Protein AF-A0A5J4YQ86-F1 (afdb_monomer_lite)

Sequence (100 aa):
MTKYKWSTDSESADKIVVHFRHQHKVLLALLDPDFVAQANKFREGTIPFETTFMLTNTIYEDRLGQEASDSLLESCFGTKVRKEMLAEIVRSGEGIPSPE

Radius of gyration: 13.23 Å; chains: 1; bounding box: 32×26×36 Å

pLDDT: mean 81.37, std 17.61, range [36.72, 94.94]

InterPro domains:
  IPR019783 Ribosome maturation protein SDO1/SBDS, N-terminal [PF01172] (17-94)
  IPR036786 Ribosome maturation protein SBDS, N-terminal domain superfamily [G3DSA:3.30.1250.10] (15-95)
  IPR036786 Ribosome maturation protein SBDS, N-terminal domain superfamily [SSF89895] (14-94)

Foldseek 3Di:
DDDDDPDPDDPPAQWWWWWDDFPPFTKIFTFDPVCVVVLVCVLVVNDPDDPNRGPDLFIARDPVRHTDDQVRQCVRQVDSPSSSSVSCSSNRTDTDGDDD

Organism: Porphyridium purpureum (NCBI:txid35688)

Secondary structure (DSSP, 8-state):
----------S--S-EEEEEEETTEEEEEEE-GGGHHHHHHHHTTSS---GGGBS-S--BSSTT-PBPPHHHHHHHHS---HHHHHHHHHHHSEEEEPP-

Structure (mmCIF, N/CA/C/O backbone):
data_AF-A0A5J4YQ86-F1
#
_entry.id   AF-A0A5J4YQ86-F1
#
loop_
_atom_site.group_PDB
_atom_site.id
_atom_site.type_symbol
_atom_site.label_atom_id
_atom_site.label_alt_id
_atom_site.label_comp_id
_atom_site.label_asym_id
_atom_site.label_entity_id
_atom_site.label_seq_id
_atom_site.pdbx_PDB_ins_code
_atom_site.Cartn_x
_atom_site.Cartn_y
_atom_site.Cartn_z
_atom_site.occupancy
_atom_site.B_iso_or_equiv
_atom_site.auth_seq_id
_atom_site.auth_comp_id
_atom_site.auth_asym_id
_atom_site.auth_atom_id
_atom_site.pdbx_PDB_model_num
ATOM 1 N N . MET A 1 1 ? -5.729 16.396 -22.260 1.00 38.16 1 MET A N 1
ATOM 2 C CA . MET A 1 1 ? -5.705 15.566 -21.037 1.00 38.16 1 MET A CA 1
ATOM 3 C C . MET A 1 1 ? -4.401 14.799 -21.028 1.00 38.16 1 MET A C 1
ATOM 5 O O . MET A 1 1 ? -4.258 13.837 -21.774 1.00 38.16 1 MET A O 1
ATOM 9 N N . THR A 1 2 ? -3.418 15.282 -20.281 1.00 36.72 2 THR A N 1
ATOM 10 C CA . THR A 1 2 ? -2.097 14.653 -20.226 1.00 36.72 2 THR A CA 1
ATOM 11 C C . THR A 1 2 ? -2.191 13.449 -19.293 1.00 36.72 2 THR A C 1
ATOM 13 O O . THR A 1 2 ? -2.343 13.610 -18.086 1.00 36.72 2 THR A O 1
ATOM 16 N N . LYS A 1 3 ? -2.191 12.237 -19.860 1.00 41.78 3 LYS A N 1
ATOM 17 C CA . LYS A 1 3 ? -2.061 10.992 -19.097 1.00 41.78 3 LYS A CA 1
ATOM 18 C C . LYS A 1 3 ? -0.606 10.889 -18.643 1.00 41.78 3 LYS A C 1
ATOM 20 O O . LYS A 1 3 ? 0.269 10.688 -19.482 1.00 41.78 3 LYS A O 1
ATOM 25 N N . TYR A 1 4 ? -0.345 11.046 -17.350 1.00 46.25 4 TYR A N 1
ATOM 26 C CA . TYR A 1 4 ? 0.972 10.752 -16.792 1.00 46.25 4 TYR A CA 1
ATOM 27 C C . TYR A 1 4 ? 1.196 9.231 -16.855 1.00 46.25 4 TYR A C 1
ATOM 29 O O . TYR A 1 4 ? 0.524 8.466 -16.168 1.00 46.25 4 TYR A O 1
ATOM 37 N N . LYS A 1 5 ? 2.091 8.794 -17.751 1.00 42.06 5 LYS A N 1
ATOM 38 C CA . LYS A 1 5 ? 2.664 7.440 -17.768 1.00 42.06 5 LYS A CA 1
ATOM 39 C C . LYS A 1 5 ? 3.728 7.373 -16.673 1.00 42.06 5 LYS A C 1
ATOM 41 O O . LYS A 1 5 ? 4.513 8.307 -16.550 1.00 42.06 5 LYS A O 1
ATOM 46 N N . TRP A 1 6 ? 3.759 6.288 -15.903 1.00 55.66 6 TRP A N 1
ATOM 47 C CA . TRP A 1 6 ? 4.868 6.012 -14.989 1.00 55.66 6 TRP A CA 1
ATOM 48 C C . TRP A 1 6 ? 6.109 5.771 -15.861 1.00 55.66 6 TRP A C 1
ATOM 50 O O . TRP A 1 6 ? 6.138 4.807 -16.624 1.00 55.66 6 TRP A O 1
ATOM 60 N N . SER A 1 7 ? 7.057 6.710 -15.861 1.00 43.62 7 SER A N 1
ATOM 61 C CA . SER A 1 7 ? 8.276 6.628 -16.671 1.00 43.62 7 SER A CA 1
ATOM 62 C C . SER A 1 7 ? 9.262 5.667 -16.016 1.00 43.62 7 SER A C 1
ATOM 64 O O . SER A 1 7 ? 9.696 5.890 -14.891 1.00 43.62 7 SER A O 1
ATOM 66 N N . THR A 1 8 ? 9.616 4.609 -16.736 1.00 53.38 8 THR A N 1
ATOM 67 C CA . THR A 1 8 ? 10.561 3.551 -16.351 1.00 53.38 8 THR A CA 1
ATOM 68 C C . THR A 1 8 ? 12.034 3.967 -16.519 1.00 53.38 8 THR A C 1
ATOM 70 O O . THR A 1 8 ? 12.845 3.152 -16.938 1.00 53.38 8 THR A O 1
ATOM 73 N N . ASP A 1 9 ? 12.388 5.229 -16.258 1.00 47.97 9 ASP A N 1
ATOM 74 C CA . ASP A 1 9 ? 13.699 5.794 -16.639 1.00 47.97 9 ASP A CA 1
ATOM 75 C C . ASP A 1 9 ? 14.403 6.492 -15.460 1.00 47.97 9 ASP A C 1
ATOM 77 O O . ASP A 1 9 ? 14.689 7.687 -15.467 1.00 47.97 9 ASP A O 1
ATOM 81 N N . SER A 1 10 ? 14.641 5.754 -14.377 1.00 38.72 10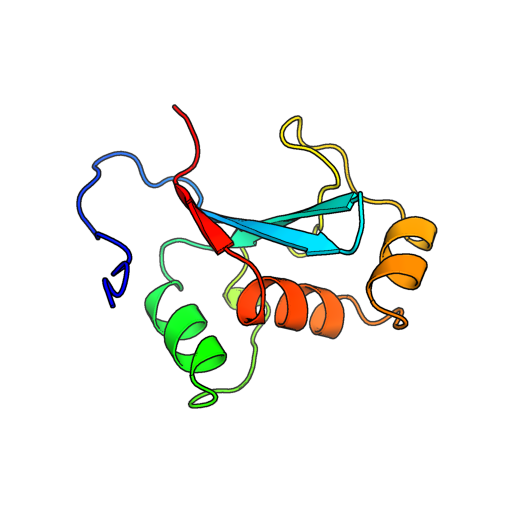 SER A N 1
ATOM 82 C CA . SER A 1 10 ? 15.575 6.198 -13.339 1.00 38.72 10 SER A CA 1
ATOM 83 C C . SER A 1 10 ? 16.338 5.014 -12.772 1.00 38.72 10 SER A C 1
ATOM 85 O O . SER A 1 10 ? 15.767 4.140 -12.121 1.00 38.72 10 SER A O 1
ATOM 87 N N . GLU A 1 11 ? 17.647 5.022 -13.026 1.00 41.06 11 GLU A N 1
ATOM 88 C CA . GLU A 1 11 ? 18.694 4.268 -12.333 1.00 41.06 11 GLU A CA 1
ATOM 89 C C . GLU A 1 11 ? 18.760 4.672 -10.844 1.00 41.06 11 GLU A C 1
ATOM 91 O O . GLU A 1 11 ? 19.743 5.247 -10.392 1.00 41.06 11 GLU A O 1
ATOM 96 N N . SER A 1 12 ? 17.674 4.439 -10.099 1.00 42.78 12 SER A N 1
ATOM 97 C CA . SER A 1 12 ? 17.537 4.528 -8.634 1.00 42.78 12 SER A CA 1
ATOM 98 C C . SER A 1 12 ? 16.111 4.095 -8.270 1.00 42.78 12 SER A C 1
ATOM 100 O O . SER A 1 12 ? 15.211 4.920 -8.126 1.00 42.78 12 SER A O 1
ATOM 102 N N . ALA A 1 13 ? 15.853 2.788 -8.206 1.00 42.53 13 ALA A N 1
ATOM 103 C CA . ALA A 1 13 ? 14.506 2.248 -8.007 1.00 42.53 13 ALA A CA 1
ATOM 104 C C . ALA A 1 13 ? 14.471 1.237 -6.859 1.00 42.53 13 ALA A C 1
ATOM 106 O O . ALA A 1 13 ? 14.050 0.103 -7.046 1.00 42.53 13 ALA A O 1
ATOM 107 N N . ASP A 1 14 ? 14.915 1.624 -5.662 1.00 60.62 14 ASP A N 1
ATOM 108 C CA . ASP A 1 14 ? 14.870 0.685 -4.539 1.00 60.62 14 ASP A CA 1
ATOM 109 C C . ASP A 1 14 ? 13.435 0.436 -4.044 1.00 60.62 14 ASP A C 1
ATOM 111 O O . ASP A 1 14 ? 13.132 -0.675 -3.615 1.00 60.62 14 ASP A O 1
ATOM 115 N N . LYS A 1 15 ? 12.522 1.427 -4.091 1.00 65.06 15 LYS A N 1
ATOM 116 C CA . LYS A 1 15 ? 11.133 1.296 -3.588 1.00 65.06 15 LYS A CA 1
ATOM 117 C C . LYS A 1 15 ? 10.175 2.248 -4.309 1.00 65.06 15 LYS A C 1
ATOM 119 O O . LYS A 1 15 ? 10.482 3.431 -4.451 1.00 65.06 15 LYS A O 1
ATOM 124 N N . ILE A 1 16 ? 8.985 1.778 -4.701 1.00 74.94 16 ILE A N 1
ATOM 125 C CA . ILE A 1 16 ? 7.899 2.672 -5.139 1.00 74.94 16 ILE A CA 1
ATOM 126 C C . ILE A 1 16 ? 7.002 2.976 -3.944 1.00 74.94 16 ILE A C 1
ATOM 128 O O . ILE A 1 16 ? 6.397 2.075 -3.365 1.00 74.94 16 ILE A O 1
ATOM 132 N N . VAL A 1 17 ? 6.887 4.252 -3.578 1.00 80.94 17 VAL A N 1
ATOM 133 C CA . VAL A 1 17 ? 6.010 4.669 -2.481 1.00 80.94 17 VAL A CA 1
ATOM 134 C C . VAL A 1 17 ? 4.644 5.014 -3.057 1.00 80.94 17 VAL A C 1
ATOM 136 O O . VAL A 1 17 ? 4.508 5.920 -3.877 1.00 80.94 17 VAL A O 1
ATOM 139 N N . VAL A 1 18 ? 3.611 4.302 -2.621 1.00 85.50 18 VAL A N 1
ATOM 140 C CA . VAL A 1 18 ? 2.232 4.574 -3.024 1.00 85.50 18 VAL A CA 1
ATOM 141 C C . VAL A 1 18 ? 1.574 5.459 -1.975 1.00 85.50 18 VAL A C 1
ATOM 143 O O . VAL A 1 18 ? 1.382 5.047 -0.834 1.00 85.50 18 VAL A O 1
ATOM 146 N N . HIS A 1 19 ? 1.240 6.685 -2.368 1.00 88.44 19 HIS A 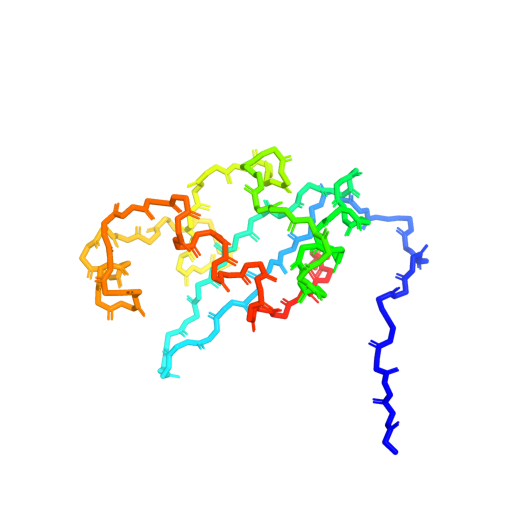N 1
ATOM 147 C CA . HIS A 1 19 ? 0.560 7.678 -1.548 1.00 88.44 19 HIS A CA 1
ATOM 148 C C . HIS A 1 19 ? -0.957 7.528 -1.657 1.00 88.44 19 HIS A C 1
ATOM 150 O O . HIS A 1 19 ? -1.543 7.819 -2.697 1.00 88.44 19 HIS A O 1
ATOM 156 N N . PHE A 1 20 ? -1.613 7.172 -0.562 1.00 90.00 20 PHE A N 1
ATOM 157 C CA . PHE A 1 20 ? -3.064 7.212 -0.436 1.00 90.00 20 PHE A CA 1
ATOM 158 C C . PHE A 1 20 ? -3.480 8.422 0.399 1.00 90.00 20 PHE A C 1
ATOM 160 O O . PHE A 1 20 ? -3.059 8.576 1.546 1.00 90.00 20 PHE A O 1
ATOM 167 N N . ARG A 1 21 ? -4.302 9.305 -0.173 1.00 86.69 21 ARG A N 1
ATOM 168 C CA . ARG A 1 21 ? -4.865 10.451 0.549 1.00 86.69 21 ARG A CA 1
ATOM 169 C C . ARG A 1 21 ? -6.307 10.163 0.924 1.00 86.69 21 ARG A C 1
ATOM 171 O O . ARG A 1 21 ? -7.139 9.947 0.049 1.00 86.69 21 ARG A O 1
ATOM 178 N N . HIS A 1 22 ? -6.602 10.243 2.215 1.00 85.81 22 HIS A N 1
ATOM 179 C CA . HIS A 1 22 ? -7.960 10.175 2.733 1.00 85.81 22 HIS A CA 1
ATOM 180 C C . HIS A 1 22 ? -8.215 11.397 3.614 1.00 85.81 22 HIS A C 1
ATOM 182 O O . HIS A 1 22 ? -7.615 11.543 4.679 1.00 85.81 22 HIS A O 1
ATOM 188 N N . GLN A 1 23 ? -9.092 12.297 3.161 1.00 84.25 23 GLN A N 1
ATOM 189 C CA . GLN A 1 23 ? -9.356 13.583 3.819 1.00 84.25 23 GLN A CA 1
ATOM 190 C C . GLN A 1 23 ? -8.055 14.390 4.045 1.00 84.25 23 GLN A C 1
ATOM 192 O O . GLN A 1 23 ? -7.400 14.785 3.083 1.00 84.25 23 GLN A O 1
ATOM 197 N N . HIS A 1 24 ? -7.670 14.620 5.305 1.00 83.06 24 HIS A N 1
ATOM 198 C CA . HIS A 1 24 ? -6.454 15.337 5.711 1.00 83.06 24 HIS A CA 1
ATOM 199 C C . HIS A 1 24 ? -5.297 14.403 6.106 1.00 83.06 24 HIS A C 1
ATOM 201 O O . HIS A 1 24 ? -4.317 14.856 6.696 1.00 83.06 24 HIS A O 1
ATOM 207 N N . LYS A 1 25 ? -5.409 13.099 5.828 1.00 87.00 25 LYS A N 1
ATOM 208 C CA . LYS A 1 25 ? -4.403 12.088 6.164 1.00 87.00 25 LYS A CA 1
ATOM 209 C C . LYS A 1 25 ? -3.750 11.528 4.906 1.00 87.00 25 LYS A C 1
ATOM 211 O O . LYS A 1 25 ? -4.394 11.367 3.867 1.00 87.00 25 LYS A O 1
ATOM 216 N N . VAL A 1 26 ? -2.460 11.239 5.025 1.00 88.69 26 VAL A N 1
ATOM 217 C CA . VAL A 1 26 ? -1.667 10.557 4.004 1.00 88.69 26 VAL A CA 1
ATOM 218 C C . VAL A 1 26 ? -1.244 9.222 4.593 1.00 88.69 26 VAL A C 1
ATOM 220 O O . VAL A 1 26 ? -0.771 9.175 5.721 1.00 88.69 26 VAL A O 1
ATOM 223 N N . LEU A 1 27 ? -1.447 8.155 3.836 1.00 92.88 27 LEU A N 1
ATOM 224 C CA . LEU A 1 27 ? -0.984 6.816 4.157 1.00 92.88 27 LEU A CA 1
ATOM 225 C C . LEU A 1 27 ? -0.082 6.337 3.030 1.00 92.88 27 LEU A C 1
ATOM 227 O O . LEU A 1 27 ? -0.337 6.626 1.860 1.00 92.88 27 LEU A O 1
ATOM 231 N N . LEU A 1 28 ? 0.972 5.620 3.386 1.00 91.62 28 LEU A N 1
ATOM 232 C CA . LEU A 1 28 ? 2.002 5.168 2.469 1.00 91.62 28 LEU A CA 1
ATOM 233 C C . LEU A 1 28 ? 2.100 3.653 2.504 1.00 91.62 28 LEU A C 1
ATOM 235 O O . LEU A 1 28 ? 2.045 3.042 3.570 1.00 91.62 28 LEU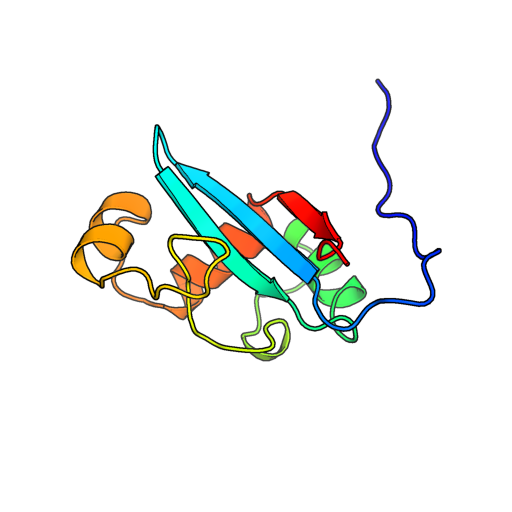 A O 1
ATOM 239 N N . ALA A 1 29 ? 2.320 3.056 1.341 1.00 92.38 29 ALA A N 1
ATOM 240 C CA . ALA A 1 29 ? 2.721 1.664 1.252 1.00 92.38 29 ALA A CA 1
ATOM 241 C C . ALA A 1 29 ? 3.882 1.500 0.272 1.00 92.38 29 ALA A C 1
ATOM 243 O O . ALA A 1 29 ? 4.043 2.290 -0.660 1.00 92.38 29 ALA A O 1
ATOM 244 N N . LEU A 1 30 ? 4.703 0.482 0.513 1.00 90.19 30 LEU A N 1
ATOM 245 C CA . LEU A 1 30 ? 5.908 0.218 -0.263 1.00 90.19 30 LEU A CA 1
ATOM 246 C C . LEU A 1 30 ? 5.613 -0.870 -1.287 1.00 90.19 30 LEU A C 1
ATOM 248 O O . LEU A 1 30 ? 5.444 -2.034 -0.932 1.00 90.19 30 LEU A O 1
ATOM 252 N N . LEU A 1 31 ? 5.525 -0.469 -2.547 1.00 89.38 31 LEU A N 1
ATOM 253 C CA . LEU A 1 31 ? 5.341 -1.357 -3.681 1.00 89.38 31 LEU A CA 1
ATOM 254 C C . LEU A 1 31 ? 6.703 -1.884 -4.145 1.00 89.38 31 LEU A C 1
ATOM 256 O O . LEU A 1 31 ? 7.677 -1.129 -4.243 1.00 89.38 31 LEU A O 1
ATOM 260 N N . ASP A 1 32 ? 6.740 -3.179 -4.428 1.00 88.44 32 ASP A N 1
ATOM 261 C CA . ASP A 1 32 ? 7.901 -3.866 -4.969 1.00 88.44 32 ASP A CA 1
ATOM 262 C C . ASP A 1 32 ? 8.112 -3.465 -6.443 1.00 88.44 32 ASP A C 1
ATOM 264 O O . ASP A 1 32 ? 7.175 -3.589 -7.249 1.00 88.44 32 ASP A O 1
ATOM 268 N N . PRO A 1 33 ? 9.303 -2.949 -6.809 1.00 84.81 33 PRO A N 1
ATOM 269 C CA . PRO A 1 33 ? 9.605 -2.539 -8.178 1.00 84.81 33 PRO A CA 1
ATOM 270 C C . PRO A 1 33 ? 9.448 -3.680 -9.200 1.00 84.81 33 PRO A C 1
ATOM 272 O O . PRO A 1 33 ? 9.043 -3.418 -10.337 1.00 84.81 33 PRO A O 1
ATOM 275 N N . ASP A 1 34 ? 9.656 -4.940 -8.806 1.00 87.88 34 ASP A N 1
ATOM 276 C CA . ASP A 1 34 ? 9.517 -6.097 -9.700 1.00 87.88 34 ASP A CA 1
ATOM 277 C C . ASP A 1 34 ? 8.046 -6.406 -10.031 1.00 87.88 34 ASP A C 1
ATOM 279 O O . ASP A 1 34 ? 7.722 -7.010 -11.061 1.00 87.88 34 ASP A O 1
ATOM 283 N N . PHE A 1 35 ? 7.114 -5.941 -9.194 1.00 89.31 35 PHE A N 1
ATOM 284 C CA . PHE A 1 35 ? 5.682 -6.209 -9.327 1.00 89.31 35 PHE A CA 1
ATOM 285 C C . PHE A 1 35 ? 4.876 -5.023 -9.866 1.00 89.31 35 PHE A C 1
ATOM 287 O O . PHE A 1 35 ? 3.653 -5.111 -9.986 1.00 89.31 35 PHE A O 1
ATOM 294 N N . VAL A 1 36 ? 5.522 -3.937 -10.294 1.00 86.38 36 VAL A N 1
ATOM 295 C CA . VAL A 1 36 ? 4.856 -2.716 -10.793 1.00 86.38 36 VAL A CA 1
ATOM 296 C C . VAL A 1 36 ? 3.926 -2.987 -11.971 1.00 86.38 36 VAL A C 1
ATOM 298 O O . VAL A 1 36 ? 2.806 -2.476 -12.025 1.00 86.38 36 VAL A O 1
ATOM 301 N N . ALA A 1 37 ? 4.348 -3.832 -12.913 1.00 87.81 37 ALA A N 1
ATOM 302 C CA . ALA A 1 37 ? 3.511 -4.215 -14.047 1.00 87.81 37 ALA A CA 1
ATOM 303 C C . ALA A 1 37 ? 2.242 -4.962 -13.600 1.00 87.81 37 ALA A C 1
ATOM 305 O O . ALA A 1 37 ? 1.176 -4.784 -14.190 1.00 87.81 37 ALA A O 1
ATOM 306 N N . GLN A 1 38 ? 2.340 -5.782 -12.551 1.00 89.69 38 GLN A N 1
ATOM 307 C CA . GLN A 1 38 ? 1.205 -6.512 -11.986 1.00 89.69 38 GLN A CA 1
ATOM 308 C C . GLN A 1 38 ? 0.299 -5.575 -11.179 1.00 89.69 38 GLN A C 1
ATOM 310 O O . GLN A 1 38 ? -0.912 -5.578 -11.384 1.00 89.69 38 GLN A O 1
ATOM 315 N N . ALA A 1 39 ? 0.872 -4.685 -10.367 1.00 89.50 39 ALA A N 1
ATOM 316 C CA . ALA A 1 39 ? 0.134 -3.648 -9.654 1.00 89.50 39 ALA A CA 1
ATOM 317 C C . ALA A 1 39 ? -0.675 -2.758 -10.613 1.00 89.50 39 ALA A C 1
ATOM 319 O O . ALA A 1 39 ? -1.849 -2.495 -10.365 1.00 89.50 39 ALA A O 1
ATOM 320 N N . ASN A 1 40 ? -0.101 -2.377 -11.759 1.00 88.25 40 ASN A N 1
ATOM 321 C CA . ASN A 1 40 ? -0.820 -1.648 -12.809 1.00 88.25 40 ASN A CA 1
ATOM 322 C C . ASN A 1 40 ? -1.980 -2.465 -13.402 1.00 88.25 40 ASN A C 1
ATOM 324 O O . ASN A 1 40 ? -3.091 -1.952 -13.506 1.00 88.25 40 ASN A O 1
ATOM 328 N N . LYS A 1 41 ? -1.775 -3.755 -13.703 1.00 91.44 41 LYS A N 1
ATOM 329 C CA . LYS A 1 41 ? -2.865 -4.647 -14.146 1.00 91.44 41 LYS A CA 1
ATOM 330 C C . LYS A 1 41 ? -3.972 -4.778 -13.098 1.00 91.44 41 LYS A C 1
ATOM 332 O O . LYS A 1 41 ? -5.144 -4.855 -13.458 1.00 91.44 41 LYS A O 1
ATOM 337 N N . PHE A 1 42 ? -3.626 -4.801 -11.812 1.00 92.88 42 PHE A N 1
ATOM 338 C CA . PHE A 1 42 ? -4.603 -4.816 -10.725 1.00 92.88 42 PHE A CA 1
ATOM 339 C C . PHE A 1 42 ? -5.397 -3.503 -10.663 1.00 92.88 42 PHE A C 1
ATOM 341 O O . PHE A 1 42 ? -6.620 -3.538 -10.535 1.00 92.88 42 PHE A O 1
ATOM 348 N N . ARG A 1 43 ? -4.736 -2.347 -10.823 1.00 88.19 43 ARG A N 1
ATOM 349 C CA . ARG A 1 43 ? -5.406 -1.034 -10.904 1.00 88.19 43 ARG A CA 1
ATOM 350 C C . ARG A 1 43 ? -6.406 -0.960 -12.054 1.00 88.19 43 ARG A C 1
ATOM 352 O O . ARG A 1 43 ? -7.463 -0.360 -11.902 1.00 88.19 43 ARG A O 1
ATOM 359 N N . GLU A 1 44 ? -6.082 -1.587 -13.180 1.00 90.44 44 GLU A N 1
ATOM 360 C CA . GLU A 1 44 ? -6.964 -1.698 -14.348 1.00 90.44 44 GLU A CA 1
ATOM 361 C C . GLU A 1 44 ? -8.118 -2.701 -14.151 1.00 90.44 44 GLU A C 1
ATOM 363 O O . GLU A 1 44 ? -9.016 -2.770 -14.986 1.00 90.44 44 GLU A O 1
ATOM 368 N N . GLY A 1 45 ? -8.123 -3.470 -13.054 1.00 91.44 45 GLY A N 1
ATOM 369 C CA . GLY A 1 45 ? -9.119 -4.511 -12.784 1.00 91.44 45 GLY A CA 1
ATOM 370 C C . GLY A 1 45 ? -8.891 -5.811 -13.561 1.00 91.44 45 GLY A C 1
ATOM 371 O O . GLY A 1 45 ? -9.780 -6.657 -13.610 1.00 91.44 45 GLY A O 1
ATOM 372 N N . THR A 1 46 ? -7.711 -5.983 -14.161 1.00 93.31 46 THR A N 1
ATOM 373 C CA . THR A 1 46 ? -7.372 -7.124 -15.025 1.00 93.31 46 THR A CA 1
ATOM 374 C C . THR A 1 46 ? -6.949 -8.360 -14.228 1.00 93.31 46 THR A C 1
ATOM 376 O O . THR A 1 46 ? -7.161 -9.486 -14.674 1.00 93.31 46 THR A O 1
ATOM 379 N N . ILE A 1 47 ? -6.341 -8.168 -13.053 1.00 93.50 47 ILE A N 1
ATOM 380 C CA . ILE A 1 47 ? -5.905 -9.249 -12.154 1.00 93.50 47 ILE A CA 1
ATOM 381 C C . ILE A 1 47 ? -6.330 -8.953 -10.706 1.00 93.50 47 ILE A C 1
ATOM 383 O O . ILE A 1 47 ? -6.536 -7.784 -10.370 1.00 93.50 47 ILE A O 1
ATOM 387 N N . PRO A 1 48 ? -6.473 -9.969 -9.834 1.00 94.00 48 PRO A N 1
ATOM 388 C CA . PRO A 1 48 ? -6.738 -9.748 -8.413 1.00 94.00 48 PRO A CA 1
ATOM 389 C C . PRO A 1 48 ? -5.532 -9.134 -7.682 1.00 94.00 48 PRO A C 1
ATOM 391 O O . PRO A 1 48 ? -4.397 -9.210 -8.145 1.00 94.00 48 PRO A O 1
ATOM 394 N N . PHE A 1 49 ? -5.784 -8.546 -6.508 1.00 92.88 49 PHE A N 1
ATOM 395 C CA . PHE A 1 49 ? -4.718 -8.050 -5.636 1.00 92.88 49 PHE A CA 1
ATOM 396 C C . PHE A 1 49 ? -3.973 -9.196 -4.948 1.00 92.88 49 PHE A C 1
ATOM 398 O O . PHE A 1 49 ? -4.593 -10.045 -4.288 1.00 92.88 49 PHE A O 1
ATOM 405 N N . GLU A 1 50 ? -2.646 -9.135 -4.994 1.00 92.81 50 GLU A N 1
ATOM 406 C CA . GLU A 1 50 ? -1.756 -10.009 -4.241 1.00 92.81 50 GLU A CA 1
ATOM 407 C C . GLU A 1 50 ? -0.829 -9.189 -3.344 1.00 92.81 50 GLU A C 1
ATOM 409 O O . GLU A 1 50 ? -0.318 -8.141 -3.728 1.00 92.81 50 GLU A O 1
ATOM 414 N N . THR A 1 51 ? -0.597 -9.672 -2.123 1.00 88.12 51 THR A N 1
ATOM 415 C CA . THR A 1 51 ? 0.298 -9.001 -1.165 1.00 88.12 51 THR A CA 1
ATOM 416 C C . THR A 1 51 ? 1.760 -9.051 -1.602 1.00 88.12 51 THR A C 1
ATOM 418 O O . THR A 1 51 ? 2.546 -8.244 -1.130 1.00 88.12 51 THR A O 1
ATOM 421 N N . THR A 1 52 ? 2.112 -9.954 -2.525 1.00 89.81 52 THR A N 1
ATOM 422 C CA . THR A 1 52 ? 3.433 -10.030 -3.174 1.00 89.81 52 THR A CA 1
ATOM 423 C C . THR A 1 52 ? 3.771 -8.781 -3.978 1.00 89.81 52 THR A C 1
ATOM 425 O O . THR A 1 52 ? 4.934 -8.557 -4.273 1.00 89.81 52 THR A O 1
ATOM 428 N N . PHE A 1 53 ? 2.782 -7.942 -4.306 1.00 89.12 53 PHE A N 1
ATOM 429 C CA . PHE A 1 53 ? 3.043 -6.653 -4.943 1.00 89.12 53 PHE A CA 1
ATOM 430 C C . PHE A 1 53 ? 3.770 -5.685 -4.007 1.00 89.12 53 PHE A C 1
ATOM 432 O O . PHE A 1 53 ? 4.363 -4.718 -4.472 1.00 89.12 53 PHE A O 1
ATOM 439 N N . MET A 1 54 ? 3.689 -5.910 -2.695 1.00 89.94 54 MET A N 1
ATOM 440 C CA . MET A 1 54 ? 4.223 -5.016 -1.680 1.00 89.94 54 MET A CA 1
ATOM 441 C C . MET A 1 54 ? 5.546 -5.555 -1.141 1.00 89.94 54 MET A C 1
ATOM 443 O O . MET A 1 54 ? 5.656 -6.742 -0.844 1.00 89.94 54 MET A O 1
ATOM 447 N N . LEU A 1 55 ? 6.511 -4.666 -0.906 1.00 88.81 55 LEU A N 1
ATOM 448 C CA . LEU A 1 55 ? 7.742 -5.007 -0.183 1.00 88.81 55 LEU A CA 1
ATOM 449 C C . LEU A 1 55 ? 7.445 -5.386 1.270 1.00 88.81 55 LEU A C 1
ATOM 451 O O . LEU A 1 55 ? 8.109 -6.240 1.854 1.00 88.81 55 LEU A O 1
ATOM 455 N N . THR A 1 56 ? 6.452 -4.727 1.870 1.00 89.19 56 THR A N 1
ATOM 456 C CA . THR A 1 56 ? 5.993 -4.997 3.233 1.00 89.19 56 THR A CA 1
ATOM 457 C C . THR A 1 56 ? 4.470 -4.923 3.307 1.00 89.19 56 THR A C 1
ATOM 459 O O . THR A 1 56 ? 3.825 -4.179 2.571 1.00 89.19 56 THR A O 1
ATOM 462 N N . ASN A 1 57 ? 3.875 -5.654 4.254 1.00 91.06 57 ASN A N 1
ATOM 463 C CA . ASN A 1 57 ? 2.442 -5.539 4.570 1.00 91.06 57 ASN A CA 1
ATOM 464 C C . ASN A 1 57 ? 2.136 -4.364 5.526 1.00 91.06 57 ASN A C 1
ATOM 466 O O . ASN A 1 57 ? 1.043 -4.273 6.102 1.00 91.06 57 ASN A O 1
ATOM 470 N N . THR A 1 58 ? 3.113 -3.482 5.728 1.00 91.81 58 THR A N 1
ATOM 471 C CA . THR A 1 58 ? 3.038 -2.348 6.643 1.00 91.81 58 THR A CA 1
ATOM 472 C C . THR A 1 58 ? 2.515 -1.125 5.901 1.00 91.81 58 THR A C 1
ATOM 474 O O . THR A 1 58 ? 2.902 -0.853 4.766 1.00 91.81 58 THR A O 1
ATOM 477 N N . ILE A 1 59 ? 1.619 -0.391 6.556 1.00 93.50 59 ILE A N 1
ATOM 478 C CA . ILE A 1 59 ? 1.120 0.896 6.078 1.00 93.50 59 ILE A CA 1
ATOM 479 C C . ILE A 1 59 ? 1.722 1.952 6.991 1.00 93.50 59 ILE A C 1
ATOM 481 O O . ILE A 1 59 ? 1.624 1.834 8.212 1.00 93.50 59 ILE A O 1
ATOM 485 N N . TYR A 1 60 ? 2.343 2.962 6.403 1.00 92.81 60 TYR A N 1
ATOM 486 C CA . TYR A 1 60 ? 2.998 4.042 7.126 1.00 92.81 60 TYR A CA 1
ATOM 487 C C . TYR A 1 60 ? 2.123 5.296 7.096 1.00 92.81 60 TYR A C 1
ATOM 489 O O . TYR A 1 60 ? 1.414 5.533 6.119 1.00 92.81 60 TYR A O 1
ATOM 497 N N . GLU A 1 61 ? 2.139 6.094 8.158 1.00 90.69 61 GLU A N 1
ATOM 498 C CA . GLU A 1 61 ? 1.434 7.383 8.210 1.00 90.69 61 GLU A CA 1
ATOM 499 C C . GLU A 1 61 ? 2.307 8.563 7.767 1.00 90.69 61 GLU A C 1
ATOM 501 O O . GLU A 1 61 ? 1.796 9.642 7.462 1.00 90.69 61 GLU A O 1
ATOM 506 N N . ASP A 1 62 ? 3.622 8.355 7.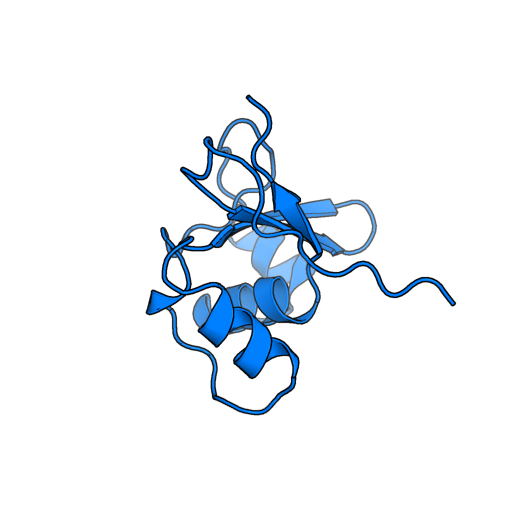677 1.00 84.31 62 ASP A N 1
ATOM 507 C CA . ASP A 1 62 ? 4.564 9.363 7.219 1.00 84.31 62 ASP A CA 1
ATOM 508 C C . ASP A 1 62 ? 5.737 8.774 6.422 1.00 84.31 62 ASP A C 1
ATOM 510 O O . ASP A 1 62 ? 5.927 7.561 6.311 1.00 84.31 62 ASP A O 1
ATOM 514 N N . ARG A 1 63 ? 6.544 9.673 5.850 1.00 77.31 63 ARG A N 1
ATOM 515 C CA . ARG A 1 63 ? 7.750 9.327 5.083 1.00 77.31 63 ARG A CA 1
ATOM 516 C C . ARG A 1 63 ? 8.963 9.002 5.958 1.00 77.31 63 ARG A C 1
ATOM 518 O O . ARG A 1 63 ? 9.988 8.609 5.416 1.00 77.31 63 ARG A O 1
ATOM 525 N N . LEU A 1 64 ? 8.867 9.182 7.275 1.00 78.94 64 LEU A N 1
ATOM 526 C CA . LEU A 1 64 ? 9.927 8.836 8.225 1.00 78.94 64 LEU A CA 1
ATOM 527 C C . LEU A 1 64 ? 9.877 7.348 8.604 1.00 78.94 64 LEU A C 1
ATOM 529 O O . LEU A 1 64 ? 10.753 6.869 9.322 1.00 78.94 64 LEU A O 1
ATOM 533 N N . GLY A 1 65 ? 8.884 6.613 8.093 1.00 83.06 65 GLY A N 1
ATOM 534 C CA . GLY A 1 65 ? 8.692 5.194 8.367 1.00 83.06 65 GLY A CA 1
ATOM 535 C C . GLY A 1 65 ? 7.843 4.941 9.609 1.00 83.06 65 GLY A C 1
ATOM 536 O O . GLY A 1 65 ? 7.872 3.830 10.135 1.00 83.06 65 GLY A O 1
ATOM 537 N N . GLN A 1 66 ? 7.083 5.935 10.079 1.00 89.94 66 GLN A N 1
ATOM 538 C CA . GLN A 1 66 ? 6.139 5.745 11.172 1.00 89.94 66 GLN A CA 1
ATOM 539 C C . GLN A 1 66 ? 4.976 4.862 10.715 1.00 89.94 66 GLN A C 1
ATOM 541 O O . GLN A 1 66 ? 4.281 5.179 9.749 1.00 89.94 66 GLN A O 1
ATOM 546 N N . GLU A 1 67 ? 4.761 3.741 11.401 1.00 93.88 67 GLU A N 1
ATOM 547 C CA . GLU A 1 67 ? 3.645 2.842 11.108 1.00 93.88 67 GLU A CA 1
ATOM 548 C C . GLU A 1 67 ? 2.309 3.476 11.498 1.00 93.88 67 GLU A C 1
ATOM 550 O O . GLU A 1 67 ? 2.148 4.016 12.593 1.00 93.88 67 GLU A O 1
ATOM 555 N N . ALA A 1 68 ? 1.323 3.366 10.610 1.00 93.44 68 ALA A N 1
ATOM 556 C CA . ALA A 1 68 ? -0.029 3.806 10.894 1.00 93.44 68 ALA A CA 1
ATOM 557 C C . ALA A 1 68 ? -0.669 2.897 11.953 1.00 93.44 68 ALA A C 1
ATOM 559 O O . ALA A 1 68 ? -0.715 1.674 11.804 1.00 93.44 68 ALA A O 1
ATOM 560 N N . SER A 1 69 ? -1.208 3.505 13.009 1.00 94.25 69 SER A N 1
ATOM 561 C CA . SER A 1 69 ? -1.946 2.776 14.047 1.00 94.25 69 SER A CA 1
ATOM 562 C C . SER A 1 69 ? -3.203 2.087 13.497 1.00 94.25 69 SER A C 1
ATOM 564 O O . SER A 1 69 ? -3.863 2.602 12.594 1.00 94.25 69 SER A O 1
ATOM 566 N N . ASP A 1 70 ? -3.596 0.955 14.088 1.00 92.88 70 ASP A N 1
ATOM 567 C CA . ASP A 1 70 ? -4.791 0.218 13.649 1.00 92.88 70 ASP A CA 1
ATOM 568 C C . ASP A 1 70 ? -6.075 1.059 13.741 1.00 92.88 70 ASP A C 1
ATOM 570 O O . ASP A 1 70 ? -6.945 0.943 12.882 1.00 92.88 70 ASP A O 1
ATOM 574 N N . SER A 1 71 ? -6.184 1.954 14.731 1.00 92.81 71 SER A N 1
ATOM 575 C CA . SER A 1 71 ? -7.325 2.871 14.860 1.00 92.81 71 SER A CA 1
ATOM 576 C C . SER A 1 71 ? -7.377 3.906 13.732 1.00 92.81 71 SER A C 1
ATOM 578 O O . SER A 1 71 ? -8.460 4.222 13.237 1.00 92.81 71 SER A O 1
ATOM 580 N N . LEU A 1 72 ? -6.221 4.414 13.289 1.00 92.31 72 LEU A N 1
ATOM 581 C CA . LEU A 1 72 ? -6.123 5.287 12.120 1.00 92.31 72 LEU A CA 1
ATOM 582 C C . LEU A 1 72 ? -6.512 4.530 10.847 1.00 92.31 72 LEU A C 1
ATOM 584 O O . LEU A 1 72 ? -7.300 5.037 10.051 1.00 92.31 72 LEU A O 1
ATOM 588 N N . LEU A 1 73 ? -5.995 3.313 10.673 1.00 94.25 73 LEU A N 1
ATOM 589 C CA . LEU A 1 73 ? -6.286 2.478 9.510 1.00 94.25 73 LEU A CA 1
ATOM 590 C C . LEU A 1 73 ? -7.773 2.118 9.425 1.00 94.25 73 LEU A C 1
ATOM 592 O O . LEU A 1 73 ? -8.380 2.281 8.370 1.00 94.25 73 LEU A O 1
ATOM 596 N N . GLU A 1 74 ? -8.384 1.692 10.529 1.00 93.44 74 GLU A N 1
ATOM 597 C CA . GLU A 1 74 ? -9.816 1.388 10.582 1.00 93.44 74 GLU A CA 1
ATOM 598 C C . GLU A 1 74 ? -10.666 2.631 10.281 1.00 93.44 74 GLU A C 1
ATOM 600 O O . GLU A 1 74 ? -11.639 2.540 9.537 1.00 93.44 74 GLU A O 1
ATOM 605 N N . SER A 1 75 ? -10.262 3.806 10.774 1.00 92.12 75 SER A N 1
ATOM 606 C CA . SER A 1 75 ? -10.932 5.078 10.474 1.00 92.12 75 SER A CA 1
ATOM 607 C C . SER A 1 75 ? -10.836 5.466 8.990 1.00 92.12 75 SER A C 1
ATOM 609 O O . SER A 1 75 ? -11.805 5.957 8.415 1.00 92.12 75 SER A O 1
ATOM 611 N N . CYS A 1 76 ? -9.690 5.223 8.344 1.00 91.25 76 CYS A N 1
ATOM 612 C CA . CYS A 1 76 ? -9.481 5.568 6.935 1.00 91.25 76 CYS A CA 1
ATOM 613 C C . CYS A 1 76 ? -10.103 4.569 5.949 1.00 91.25 76 CYS A C 1
ATOM 615 O O . CYS A 1 76 ? -10.572 4.984 4.889 1.00 91.25 76 CYS A O 1
ATOM 617 N N . PHE A 1 77 ? -10.083 3.270 6.259 1.00 92.44 77 PHE A N 1
ATOM 618 C CA . PHE A 1 77 ? -10.515 2.215 5.332 1.00 92.44 77 PHE A CA 1
ATOM 619 C C . PHE A 1 77 ? -11.858 1.573 5.696 1.00 92.44 77 PHE A C 1
ATOM 621 O O . PHE A 1 77 ? -12.446 0.897 4.856 1.00 92.44 77 PHE A O 1
ATOM 628 N N . GLY A 1 78 ? -12.347 1.734 6.929 1.00 92.50 78 GLY A N 1
ATOM 629 C CA . GLY A 1 78 ? -13.589 1.106 7.399 1.00 92.50 78 GLY A CA 1
ATOM 630 C C . GLY A 1 78 ? -13.529 -0.423 7.517 1.00 92.50 78 GLY A C 1
ATOM 631 O O . GLY A 1 78 ? -14.560 -1.070 7.678 1.00 92.50 78 GLY A O 1
ATOM 632 N N . THR A 1 79 ? -12.337 -1.016 7.422 1.00 93.19 79 THR A N 1
ATOM 633 C CA . THR A 1 79 ? -12.082 -2.460 7.532 1.00 93.19 79 THR A CA 1
ATOM 634 C C . THR A 1 79 ? -10.901 -2.698 8.467 1.00 93.19 79 THR A C 1
ATOM 636 O O . THR A 1 79 ? -10.095 -1.800 8.693 1.00 93.19 79 THR A O 1
ATOM 639 N N . LYS A 1 80 ? -10.782 -3.917 9.003 1.00 92.81 80 LYS A N 1
ATOM 640 C CA . LYS A 1 80 ? -9.601 -4.402 9.749 1.00 92.81 80 LYS A CA 1
ATOM 641 C C . LYS A 1 80 ? -8.718 -5.325 8.910 1.00 92.81 80 L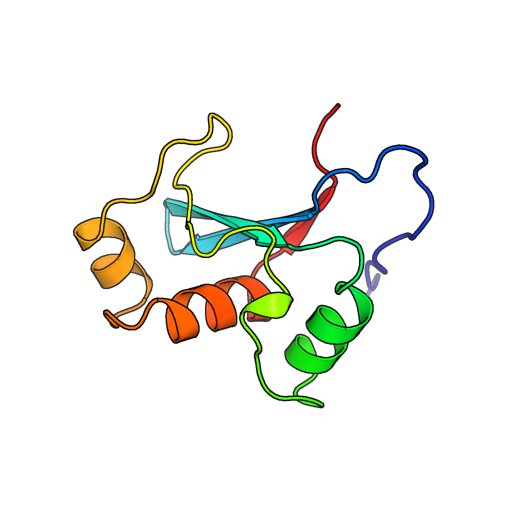YS A C 1
ATOM 643 O O . LYS A 1 80 ? -7.669 -5.777 9.362 1.00 92.81 80 LYS A O 1
ATOM 648 N N . VAL A 1 81 ? -9.139 -5.635 7.685 1.00 93.25 81 VAL A N 1
ATOM 649 C CA . VAL A 1 81 ? -8.443 -6.584 6.819 1.00 93.25 81 VAL A CA 1
ATOM 650 C C . VAL A 1 81 ? -7.297 -5.866 6.111 1.00 93.25 81 VAL A C 1
ATOM 652 O O . VAL A 1 81 ? -7.494 -5.163 5.123 1.00 93.25 81 VAL A O 1
ATOM 655 N N . ARG A 1 82 ? -6.064 -6.080 6.586 1.00 92.00 82 ARG A N 1
ATOM 656 C CA . ARG A 1 82 ? -4.856 -5.420 6.052 1.00 92.00 82 ARG A CA 1
ATOM 657 C C . ARG A 1 82 ? -4.695 -5.584 4.536 1.00 92.00 82 ARG A C 1
ATOM 659 O O . ARG A 1 82 ? -4.307 -4.642 3.854 1.00 92.00 82 ARG A O 1
ATOM 666 N N . LYS A 1 83 ? -5.049 -6.757 3.996 1.00 93.75 83 LYS A N 1
ATOM 667 C CA . LYS A 1 83 ? -5.026 -7.024 2.549 1.00 93.75 83 LYS A CA 1
ATOM 668 C C . LYS A 1 83 ? -5.945 -6.077 1.768 1.00 93.75 83 LYS A C 1
ATOM 670 O O . LYS A 1 83 ? -5.556 -5.614 0.703 1.00 93.75 83 LYS A O 1
ATOM 675 N N . GLU A 1 84 ? -7.139 -5.788 2.284 1.00 94.38 84 GLU A N 1
ATOM 676 C CA . GLU A 1 84 ? -8.097 -4.877 1.641 1.00 94.38 84 GLU A CA 1
ATOM 677 C C . GLU A 1 84 ? -7.598 -3.432 1.681 1.00 94.38 84 GLU A C 1
ATOM 679 O O . GLU A 1 84 ? -7.685 -2.732 0.676 1.00 94.38 84 GLU A O 1
ATOM 684 N N . MET A 1 85 ? -6.999 -3.016 2.802 1.00 94.94 85 MET A N 1
ATOM 685 C CA . MET A 1 85 ? -6.386 -1.690 2.937 1.00 94.94 85 MET A CA 1
ATOM 686 C C . MET A 1 85 ? -5.267 -1.485 1.909 1.00 94.94 85 MET A C 1
ATOM 688 O O . MET A 1 85 ? -5.257 -0.493 1.188 1.00 94.94 85 MET A O 1
ATOM 692 N N . LEU A 1 86 ? -4.340 -2.444 1.802 1.00 94.00 86 LEU A N 1
ATOM 693 C CA . LEU A 1 86 ? -3.240 -2.387 0.834 1.00 94.00 86 LEU A CA 1
ATOM 694 C C . LEU A 1 86 ? -3.757 -2.399 -0.608 1.00 94.00 86 LEU A C 1
ATOM 696 O O . LEU A 1 86 ? -3.274 -1.628 -1.436 1.00 94.00 86 LEU A O 1
ATOM 700 N N . ALA A 1 87 ? -4.768 -3.222 -0.900 1.00 94.50 87 ALA A N 1
ATOM 701 C CA . ALA A 1 87 ? -5.415 -3.237 -2.206 1.00 94.50 87 ALA A CA 1
ATOM 702 C C . ALA A 1 87 ? -5.995 -1.860 -2.560 1.00 94.50 87 ALA A C 1
ATOM 704 O O . ALA A 1 87 ? -5.835 -1.400 -3.689 1.00 94.50 87 ALA A O 1
ATOM 705 N N . GLU A 1 88 ? -6.632 -1.184 -1.604 1.00 93.88 88 GLU A N 1
ATOM 706 C CA . GLU A 1 88 ? -7.188 0.152 -1.813 1.00 93.88 88 GLU A CA 1
ATOM 707 C C . GLU A 1 88 ? -6.096 1.212 -2.003 1.00 93.88 88 GLU A C 1
ATOM 709 O O . GLU A 1 88 ? -6.201 2.044 -2.906 1.00 93.88 88 GLU A O 1
ATOM 714 N N . ILE A 1 89 ? -4.998 1.134 -1.242 1.00 92.94 89 ILE A N 1
ATOM 715 C CA . ILE A 1 89 ? -3.828 2.004 -1.432 1.00 92.94 89 ILE A CA 1
ATOM 716 C C . ILE A 1 89 ? -3.252 1.832 -2.839 1.00 92.94 89 ILE A C 1
ATOM 718 O O . ILE A 1 89 ? -3.019 2.822 -3.521 1.00 92.94 89 ILE A O 1
ATOM 722 N N . VAL A 1 90 ? -3.048 0.601 -3.312 1.00 91.88 90 VAL A N 1
ATOM 723 C CA . VAL A 1 90 ? -2.495 0.361 -4.657 1.00 91.88 90 VAL A CA 1
ATOM 724 C C . VAL A 1 90 ? -3.469 0.797 -5.752 1.00 91.88 90 VAL A C 1
ATOM 726 O O . VAL A 1 90 ? -3.043 1.346 -6.771 1.00 91.88 90 VAL A O 1
ATOM 729 N N . ARG A 1 91 ? -4.774 0.586 -5.547 1.00 91.19 91 ARG A N 1
ATOM 730 C CA . ARG A 1 91 ? -5.824 0.945 -6.509 1.00 91.19 91 ARG A CA 1
ATOM 731 C C . ARG A 1 91 ? -5.955 2.459 -6.678 1.00 91.19 91 ARG A C 1
ATOM 733 O O . ARG A 1 91 ? -5.918 2.960 -7.804 1.00 91.19 91 ARG A O 1
ATOM 740 N N . SER A 1 92 ? -6.108 3.161 -5.561 1.00 88.75 92 SER A N 1
ATOM 74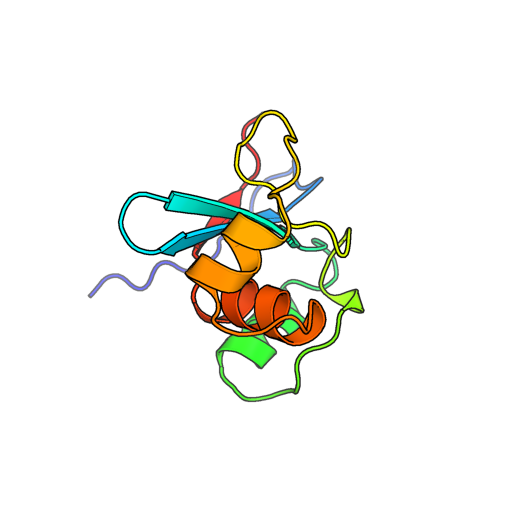1 C CA . SER A 1 92 ? -6.510 4.570 -5.510 1.00 88.75 92 SER A CA 1
ATOM 742 C C . SER A 1 92 ? -5.341 5.517 -5.238 1.00 88.75 92 SER A C 1
ATOM 744 O O . SER A 1 92 ? -5.462 6.722 -5.441 1.00 88.75 92 SER A O 1
ATOM 746 N N . GLY A 1 93 ? -4.203 4.991 -4.790 1.00 86.00 93 GLY A N 1
ATOM 747 C CA . GLY A 1 93 ? -3.023 5.778 -4.474 1.00 86.00 93 GLY A CA 1
ATOM 748 C C . GLY A 1 93 ? -2.217 6.212 -5.696 1.00 86.00 93 GLY A C 1
ATOM 749 O O . GLY A 1 93 ? -2.283 5.645 -6.795 1.00 86.00 93 GLY A O 1
ATOM 750 N N . GLU A 1 94 ? -1.418 7.247 -5.484 1.00 83.75 94 GLU A N 1
ATOM 751 C CA . GLU A 1 94 ? -0.471 7.779 -6.454 1.00 83.75 94 GLU A CA 1
ATOM 752 C C . GLU A 1 94 ? 0.902 7.167 -6.183 1.00 83.75 94 GLU A C 1
ATOM 754 O O . GLU A 1 94 ? 1.455 7.321 -5.095 1.00 83.75 94 GLU A O 1
ATOM 759 N N . GLY A 1 95 ? 1.450 6.444 -7.160 1.00 76.81 95 GLY A N 1
ATOM 760 C CA . GLY A 1 95 ? 2.834 5.992 -7.088 1.00 76.81 95 GLY A CA 1
ATOM 761 C C . GLY A 1 95 ? 3.744 7.189 -7.292 1.00 76.81 95 GLY A C 1
ATOM 762 O O . GLY A 1 95 ? 3.645 7.873 -8.311 1.00 76.81 95 GLY A O 1
ATOM 763 N N . ILE A 1 96 ? 4.612 7.441 -6.326 1.00 69.31 96 ILE A N 1
ATOM 764 C CA . ILE A 1 96 ? 5.694 8.398 -6.474 1.00 69.31 96 ILE A CA 1
ATOM 765 C C . ILE A 1 96 ? 7.033 7.674 -6.346 1.00 69.31 96 ILE A C 1
ATOM 767 O O . ILE A 1 96 ? 7.171 6.775 -5.508 1.00 69.31 96 ILE A O 1
ATOM 771 N N . PRO A 1 97 ? 8.020 8.046 -7.178 1.00 59.59 97 PRO A N 1
ATOM 772 C CA . PRO A 1 97 ? 9.380 7.563 -7.004 1.00 59.59 97 PRO A CA 1
ATOM 773 C C . PRO A 1 97 ? 9.878 7.966 -5.611 1.00 59.59 97 PRO A C 1
ATOM 775 O O . PRO A 1 97 ? 9.570 9.065 -5.134 1.00 59.59 97 PRO A O 1
ATOM 778 N N . SER A 1 98 ? 10.596 7.060 -4.939 1.00 45.38 98 SER A N 1
ATOM 779 C CA . SER A 1 98 ? 11.258 7.391 -3.674 1.00 45.38 98 SER A CA 1
ATOM 780 C C . SER A 1 98 ? 12.169 8.602 -3.904 1.00 45.38 98 SER A C 1
ATOM 782 O O . SER A 1 98 ? 12.914 8.587 -4.884 1.00 45.38 98 SER A O 1
ATOM 784 N N . PRO A 1 99 ? 12.107 9.657 -3.069 1.00 48.22 99 PRO A N 1
ATOM 785 C CA . PRO A 1 99 ? 13.131 10.692 -3.112 1.00 48.22 99 PRO A CA 1
ATOM 786 C C . PRO A 1 99 ? 14.493 10.057 -2.795 1.00 48.22 99 PRO A C 1
ATOM 788 O O . PRO A 1 99 ? 14.552 9.143 -1.966 1.00 48.22 99 PRO A O 1
ATOM 791 N N . GLU A 1 100 ? 15.532 10.520 -3.495 1.00 41.22 100 GLU A N 1
ATOM 792 C CA . GLU A 1 100 ? 16.944 10.267 -3.160 1.00 41.22 100 GLU A CA 1
ATOM 793 C C . GLU A 1 100 ? 17.280 10.723 -1.732 1.00 41.22 100 GLU A C 1
ATOM 795 O O . GLU A 1 100 ? 16.722 11.760 -1.287 1.00 41.22 100 GLU A O 1
#